Protein AF-A0A7Y1VEJ0-F1 (afdb_monomer_lite)

Radius of gyration: 26.54 Å; chains: 1; bounding box: 50×24×80 Å

Secondary structure (DSSP, 8-state):
------------------------PPPP---------HHHHHHHHHHHHHHHHHHHHHHH-TTSTT--HHHHTT--GGGGGGGGTT--HHHHHHHHHHHTT-TTS-HHHHHHHHHHHHHHHHHH-

pLDDT: mean 80.04, std 23.27, range [36.62, 98.38]

Structure (mmCIF, N/CA/C/O backbone):
data_AF-A0A7Y1VEJ0-F1
#
_entry.id   AF-A0A7Y1VEJ0-F1
#
loop_
_atom_site.group_PDB
_atom_site.id
_atom_site.type_symbol
_atom_site.label_atom_id
_atom_site.label_alt_id
_atom_site.label_comp_id
_atom_site.label_asym_id
_atom_site.label_entity_id
_atom_site.label_seq_id
_atom_site.pdbx_PDB_ins_code
_atom_site.Cartn_x
_atom_site.Cartn_y
_atom_site.Cartn_z
_atom_site.occupancy
_atom_site.B_iso_or_equiv
_atom_site.auth_seq_id
_atom_site.auth_comp_id
_atom_site.auth_asym_id
_atom_site.auth_atom_id
_atom_site.pdbx_PDB_model_num
ATOM 1 N N . MET A 1 1 ? -19.646 8.596 67.626 1.00 36.62 1 MET A N 1
ATOM 2 C CA . MET A 1 1 ? -18.898 9.776 68.111 1.00 36.62 1 MET A CA 1
ATOM 3 C C . MET A 1 1 ? -17.518 9.778 67.475 1.00 36.62 1 MET A C 1
ATOM 5 O O . MET A 1 1 ? -17.024 8.715 67.135 1.00 36.62 1 MET A O 1
ATOM 9 N N . ALA A 1 2 ? -17.028 10.995 67.258 1.00 37.72 2 ALA A N 1
ATOM 10 C CA . ALA A 1 2 ? -15.848 11.498 66.553 1.00 37.72 2 ALA A CA 1
ATOM 11 C C . ALA A 1 2 ? -14.564 10.646 66.407 1.00 37.72 2 ALA A C 1
ATOM 13 O O . ALA A 1 2 ? -14.147 9.939 67.319 1.00 37.72 2 ALA A O 1
ATOM 14 N N . LEU A 1 3 ? -13.924 10.877 65.245 1.00 42.34 3 LEU A N 1
ATOM 15 C CA . LEU A 1 3 ? -12.476 10.987 64.983 1.00 42.34 3 LEU A CA 1
ATOM 16 C C . LEU A 1 3 ? -11.636 11.385 66.209 1.00 42.34 3 LEU A C 1
ATOM 18 O O . LEU A 1 3 ? -12.103 12.214 66.978 1.00 42.34 3 LEU A O 1
ATOM 22 N N . VAL A 1 4 ? -10.355 10.987 66.228 1.00 42.69 4 VAL A N 1
ATOM 23 C CA . VAL A 1 4 ? -9.197 11.916 66.201 1.00 42.69 4 VAL A CA 1
ATOM 24 C C . VAL A 1 4 ? -7.923 11.155 65.762 1.00 42.69 4 VAL A C 1
ATOM 26 O O . VAL A 1 4 ? -7.638 10.063 66.246 1.00 42.69 4 VAL A O 1
ATOM 29 N N . LEU A 1 5 ? -7.213 11.752 64.792 1.00 45.31 5 LEU A N 1
ATOM 30 C CA . LEU A 1 5 ? -5.879 11.418 64.261 1.00 45.31 5 LEU A CA 1
ATOM 31 C C . LEU A 1 5 ? -4.771 11.559 65.316 1.00 45.31 5 LEU A C 1
ATOM 33 O O . LEU A 1 5 ? -5.017 12.224 66.300 1.00 45.31 5 LEU A O 1
ATOM 37 N N . PHE A 1 6 ? -3.556 11.059 65.045 1.00 40.66 6 PHE A N 1
ATOM 38 C CA . PHE A 1 6 ? -2.235 11.727 65.212 1.00 40.66 6 PHE A CA 1
ATOM 39 C C . PHE A 1 6 ? -1.159 10.676 64.806 1.00 40.66 6 PHE A C 1
ATOM 41 O O . PHE A 1 6 ? -1.139 9.591 65.373 1.00 40.66 6 PHE A O 1
ATOM 48 N N . LEU A 1 7 ? -0.412 10.778 63.688 1.00 46.75 7 LEU A N 1
ATOM 49 C CA . LEU A 1 7 ? 0.845 11.545 63.500 1.00 46.75 7 LEU A CA 1
ATOM 50 C C . LEU A 1 7 ? 1.698 11.537 64.789 1.00 46.75 7 LEU A C 1
ATOM 52 O O . LEU A 1 7 ? 1.227 11.978 65.823 1.00 46.75 7 LEU A O 1
ATOM 56 N N . VAL A 1 8 ? 2.933 11.027 64.825 1.00 44.03 8 VAL A N 1
ATOM 57 C CA . VAL A 1 8 ? 4.148 11.719 64.358 1.00 44.03 8 VAL A CA 1
ATOM 58 C C . VAL A 1 8 ? 5.380 10.788 64.492 1.00 44.03 8 VAL A C 1
ATOM 60 O O . VAL A 1 8 ? 5.511 10.046 65.457 1.00 44.03 8 VAL A O 1
ATOM 63 N N . HIS A 1 9 ? 6.256 10.903 63.491 1.00 39.19 9 HIS A N 1
ATOM 64 C CA . HIS A 1 9 ? 7.720 10.747 63.385 1.00 39.19 9 HIS A CA 1
ATOM 65 C C . HIS A 1 9 ? 8.612 10.030 64.439 1.00 39.19 9 HIS A C 1
ATOM 67 O O . HIS A 1 9 ? 8.604 10.353 65.620 1.00 39.19 9 HIS A O 1
ATOM 73 N N . ASN A 1 10 ? 9.618 9.339 63.873 1.00 36.72 10 ASN A N 1
ATOM 74 C CA . ASN A 1 10 ? 11.070 9.657 63.896 1.00 36.72 10 ASN A CA 1
ATOM 75 C C . ASN A 1 10 ? 12.069 8.706 64.588 1.00 36.72 10 ASN A C 1
ATOM 77 O O . ASN A 1 10 ? 11.822 8.177 65.664 1.00 36.72 10 ASN A O 1
ATOM 81 N N . CYS A 1 11 ? 13.265 8.700 63.971 1.00 41.06 11 CYS A N 1
ATOM 82 C CA . CYS A 1 11 ? 14.606 8.312 64.447 1.00 41.06 11 CYS A CA 1
ATOM 83 C C . CYS A 1 11 ? 14.986 6.817 64.356 1.00 41.06 11 CYS A C 1
ATOM 85 O O . CYS A 1 11 ? 14.438 5.985 65.063 1.00 41.06 11 CYS A O 1
ATOM 87 N N . VAL A 1 12 ? 15.806 6.397 63.376 1.00 39.75 12 VAL A N 1
ATOM 88 C CA . VAL A 1 12 ? 17.278 6.558 63.184 1.00 39.75 12 VAL A CA 1
ATOM 89 C C . VAL A 1 12 ? 18.063 5.368 63.757 1.00 39.75 12 VAL A C 1
ATOM 91 O O . VAL A 1 12 ? 17.999 5.092 64.951 1.00 39.75 12 VAL A O 1
ATOM 94 N N . HIS A 1 13 ? 18.868 4.729 62.901 1.00 37.44 13 HIS A N 1
ATOM 95 C CA . HIS A 1 13 ? 20.262 4.396 63.213 1.00 37.44 13 HIS A CA 1
ATOM 96 C C . HIS A 1 13 ? 21.119 4.444 61.938 1.00 37.44 13 HIS A C 1
ATOM 98 O O . HIS A 1 13 ? 20.820 3.786 60.944 1.00 37.44 13 HIS A O 1
ATOM 104 N N . GLU A 1 14 ? 22.162 5.271 62.002 1.00 40.41 14 GLU A N 1
ATOM 105 C CA . GLU A 1 14 ? 23.319 5.333 61.107 1.00 40.41 14 GLU A CA 1
ATOM 106 C C . GLU A 1 14 ? 24.173 4.062 61.187 1.00 40.41 14 GLU A C 1
ATOM 108 O O . GLU A 1 14 ? 24.340 3.523 62.279 1.00 40.41 14 GLU A O 1
ATOM 113 N N . THR A 1 15 ? 24.848 3.715 60.084 1.00 42.66 15 THR A N 1
ATOM 114 C CA . THR A 1 15 ? 26.308 3.483 60.082 1.00 42.66 15 THR A CA 1
ATOM 115 C C . THR A 1 15 ? 26.919 3.667 58.676 1.00 42.66 15 THR A C 1
ATOM 117 O O . THR A 1 15 ? 26.699 2.878 57.768 1.00 42.66 15 THR A O 1
ATOM 120 N N . ALA A 1 16 ? 27.706 4.743 58.550 1.00 38.81 16 ALA A N 1
ATOM 121 C CA . ALA A 1 16 ? 28.999 4.894 57.859 1.00 38.81 16 ALA A CA 1
ATOM 122 C C . ALA A 1 16 ? 29.227 4.460 56.375 1.00 38.81 16 ALA A C 1
ATOM 124 O O . ALA A 1 16 ? 29.560 3.312 56.104 1.00 38.81 16 ALA A O 1
ATOM 125 N N . THR A 1 17 ? 29.190 5.469 55.476 1.00 41.16 17 THR A N 1
ATOM 126 C CA . THR A 1 17 ? 30.229 5.942 54.498 1.00 41.16 17 THR A CA 1
ATOM 127 C C . THR A 1 17 ? 30.894 4.990 53.464 1.00 41.16 17 THR A C 1
ATOM 129 O O . THR A 1 17 ? 31.220 3.854 53.777 1.00 41.16 17 THR A O 1
ATOM 132 N N . PRO A 1 18 ? 31.409 5.514 52.324 1.00 45.47 18 PRO A N 1
ATOM 133 C CA . PRO A 1 18 ? 30.734 6.138 51.179 1.00 45.47 18 PRO A CA 1
ATOM 134 C C . PRO A 1 18 ? 31.048 5.384 49.860 1.00 45.47 18 PRO A C 1
ATOM 136 O O . PRO A 1 18 ? 32.192 5.002 49.615 1.00 45.47 18 PRO A O 1
ATOM 139 N N . GLN A 1 19 ? 30.093 5.265 48.938 1.00 39.88 19 GLN A N 1
ATOM 140 C CA . GLN A 1 19 ? 30.432 4.972 47.542 1.00 39.88 19 GLN A CA 1
ATOM 141 C C . GLN A 1 19 ? 29.887 6.081 46.657 1.00 39.88 19 GLN A C 1
ATOM 143 O O . GLN A 1 19 ? 28.684 6.295 46.545 1.00 39.88 19 GLN A O 1
ATOM 148 N N . MET A 1 20 ? 30.827 6.827 46.087 1.00 48.97 20 MET A N 1
ATOM 149 C CA . MET A 1 20 ? 30.589 7.719 44.972 1.00 48.97 20 MET A CA 1
ATOM 150 C C . MET A 1 20 ? 29.942 6.911 43.850 1.00 48.97 20 MET A C 1
ATOM 152 O O . MET A 1 20 ? 30.583 6.033 43.278 1.00 48.97 20 MET A O 1
ATOM 156 N N . VAL A 1 21 ? 28.698 7.222 43.521 1.00 41.25 21 VAL A N 1
ATOM 157 C CA . VAL A 1 21 ? 28.129 6.896 42.218 1.00 41.25 21 VAL A CA 1
ATOM 158 C C . VAL A 1 21 ? 27.278 8.078 41.810 1.00 41.25 21 VAL A C 1
ATOM 160 O O . VAL A 1 21 ? 26.456 8.581 42.575 1.00 41.25 21 VAL A O 1
ATOM 163 N N . ALA A 1 22 ? 27.641 8.596 40.647 1.00 41.75 22 ALA A N 1
ATOM 164 C CA . ALA A 1 22 ? 27.102 9.789 40.045 1.00 41.75 22 ALA A CA 1
ATOM 165 C C . ALA A 1 22 ? 25.580 9.698 39.930 1.00 41.75 22 ALA A C 1
ATOM 167 O O . ALA A 1 22 ? 25.030 8.635 39.652 1.00 41.75 22 ALA A O 1
ATOM 168 N N . SER A 1 23 ? 24.926 10.839 40.125 1.00 40.41 23 SER A N 1
ATOM 169 C CA . SER A 1 23 ? 23.540 11.059 39.744 1.00 40.41 23 SER A CA 1
ATOM 170 C C . SER A 1 23 ? 23.336 10.638 38.287 1.00 40.41 23 SER A C 1
ATOM 172 O O . SER A 1 23 ? 23.732 11.364 37.377 1.00 40.41 23 SER A O 1
ATOM 174 N N . GLU A 1 24 ? 22.728 9.476 38.059 1.00 41.34 24 GLU A N 1
ATOM 175 C CA . GLU A 1 24 ? 22.138 9.160 36.764 1.00 41.34 24 GLU A CA 1
ATOM 176 C C . GLU A 1 24 ? 20.912 10.058 36.596 1.00 41.34 24 GLU A C 1
ATOM 178 O O . GLU A 1 24 ? 19.891 9.928 37.275 1.00 41.34 24 GLU A O 1
ATOM 183 N N . SER A 1 25 ? 21.092 11.058 35.736 1.00 47.53 25 SER A N 1
ATOM 184 C CA . SER A 1 25 ? 20.025 11.878 35.183 1.00 47.53 25 SER A CA 1
ATOM 185 C C . SER A 1 25 ? 19.006 10.967 34.479 1.00 47.53 25 SER A C 1
ATOM 187 O O . SER A 1 25 ? 19.415 9.959 33.900 1.00 47.53 25 SER A O 1
ATOM 189 N N . PRO A 1 26 ? 17.698 11.288 34.492 1.00 55.88 26 PRO A N 1
ATOM 190 C CA . PRO A 1 26 ? 16.703 10.533 33.732 1.00 55.88 26 PRO A CA 1
ATOM 191 C C . PRO A 1 26 ? 17.126 10.449 32.259 1.00 55.88 26 PRO A C 1
ATOM 193 O O . PRO A 1 26 ? 17.573 11.475 31.736 1.00 55.88 26 PRO A O 1
ATOM 196 N N . PRO A 1 27 ? 16.996 9.291 31.581 1.00 51.31 27 PRO A N 1
ATOM 197 C CA . PRO A 1 27 ? 17.240 9.241 30.149 1.00 51.31 27 PRO A CA 1
ATOM 198 C C . PRO A 1 27 ? 16.243 10.181 29.471 1.00 51.31 27 PRO A C 1
ATOM 200 O O . PRO A 1 27 ? 15.024 10.033 29.608 1.00 51.31 27 PRO A O 1
ATOM 203 N N . GLU A 1 28 ? 16.782 11.200 28.804 1.00 47.44 28 GLU A N 1
ATOM 204 C CA . GLU A 1 28 ? 16.028 12.048 27.892 1.00 47.44 28 GLU A CA 1
ATOM 205 C C . GLU A 1 28 ? 15.345 11.152 26.848 1.00 47.44 28 GLU A C 1
ATOM 207 O O . GLU A 1 28 ? 15.913 10.124 26.466 1.00 47.44 28 GLU A O 1
ATOM 212 N N . PRO A 1 29 ? 14.120 11.486 26.405 1.00 47.97 29 PRO A N 1
ATOM 213 C CA . PRO A 1 29 ? 13.446 10.711 25.377 1.00 47.97 29 PRO A CA 1
ATOM 214 C C . PRO A 1 29 ? 14.338 10.694 24.140 1.00 47.97 29 PRO A C 1
ATOM 216 O O . PRO A 1 29 ? 14.610 11.747 23.558 1.00 47.97 29 PRO A O 1
ATOM 219 N N . GLU A 1 30 ? 14.815 9.501 23.779 1.00 47.88 30 GLU A N 1
ATOM 220 C CA . GLU A 1 30 ? 15.584 9.277 22.564 1.00 47.88 30 GLU A CA 1
ATOM 221 C C . GLU A 1 30 ? 14.759 9.811 21.401 1.00 47.88 30 GLU A C 1
ATOM 223 O O . GLU A 1 30 ? 13.747 9.249 20.979 1.00 47.88 30 GLU A O 1
ATOM 228 N N . THR A 1 31 ? 15.172 10.985 20.938 1.00 45.59 31 THR A N 1
ATOM 229 C CA . THR A 1 31 ? 14.716 11.539 19.682 1.00 45.59 31 THR A CA 1
ATOM 230 C C . THR A 1 31 ? 15.217 10.548 18.653 1.00 45.59 31 THR A C 1
ATOM 232 O O . THR A 1 31 ? 16.427 10.376 18.515 1.00 45.59 31 THR A O 1
ATOM 235 N N . ILE A 1 32 ? 14.291 9.829 18.026 1.00 54.66 32 ILE A N 1
ATOM 236 C CA . ILE A 1 32 ? 14.579 8.840 16.996 1.00 54.66 32 ILE A CA 1
ATOM 237 C C . ILE A 1 32 ? 15.200 9.626 15.844 1.00 54.66 32 ILE A C 1
ATOM 239 O O . ILE A 1 32 ? 14.513 10.214 15.014 1.00 54.66 32 ILE A O 1
ATOM 243 N N . VAL A 1 33 ? 16.525 9.741 15.867 1.00 48.72 33 VAL A N 1
ATOM 244 C CA . VAL A 1 33 ? 17.290 10.264 14.749 1.00 48.72 33 VAL A CA 1
ATOM 245 C C . VAL A 1 33 ? 17.046 9.271 13.628 1.00 48.72 33 VAL A C 1
ATOM 247 O O . VAL A 1 33 ? 17.357 8.088 13.783 1.00 48.72 33 VAL A O 1
ATOM 250 N N . ALA A 1 34 ? 16.456 9.753 12.535 1.00 49.00 34 ALA A N 1
ATOM 251 C CA . ALA A 1 34 ? 16.318 9.047 11.273 1.00 49.00 34 ALA A CA 1
ATOM 252 C C . ALA A 1 34 ? 17.717 8.710 10.730 1.00 49.00 34 ALA A C 1
ATOM 254 O O . ALA A 1 34 ? 18.254 9.362 9.840 1.00 49.00 34 ALA A O 1
ATOM 255 N N . ASN A 1 35 ? 18.357 7.713 11.330 1.00 49.19 35 ASN A N 1
ATOM 256 C CA . ASN A 1 35 ? 19.487 7.044 10.734 1.00 49.19 35 ASN A CA 1
ATOM 257 C C . ASN A 1 35 ? 18.917 6.226 9.581 1.00 49.19 35 ASN A C 1
ATOM 259 O O . ASN A 1 35 ? 17.974 5.456 9.769 1.00 49.19 35 ASN A O 1
ATOM 263 N N . SER A 1 36 ? 19.492 6.412 8.396 1.00 58.78 36 SER A N 1
ATOM 264 C CA . SER A 1 36 ? 19.244 5.639 7.176 1.00 58.78 36 SER A CA 1
ATOM 265 C C . SER A 1 36 ? 19.747 4.195 7.328 1.00 58.78 36 SER A C 1
ATOM 267 O O . SER A 1 36 ? 20.535 3.700 6.526 1.00 58.78 36 SER A O 1
ATOM 269 N N . ASP A 1 37 ? 19.363 3.545 8.421 1.00 74.38 37 ASP A N 1
ATOM 270 C CA . ASP A 1 37 ? 19.685 2.167 8.730 1.00 74.38 37 ASP A CA 1
ATOM 271 C C . ASP A 1 37 ? 18.784 1.259 7.874 1.00 74.38 37 ASP A C 1
ATOM 273 O O . ASP A 1 37 ? 17.554 1.388 7.939 1.00 74.38 37 ASP A O 1
ATOM 277 N N . PRO A 1 38 ? 19.350 0.353 7.055 1.00 71.44 38 PRO A N 1
ATOM 278 C CA . PRO A 1 38 ? 18.562 -0.605 6.286 1.00 71.44 38 PRO A CA 1
ATOM 279 C C . PRO A 1 38 ?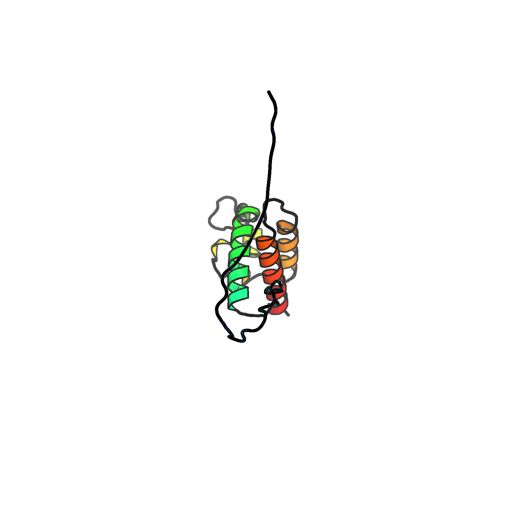 17.630 -1.466 7.156 1.00 71.44 38 PRO A C 1
ATOM 281 O O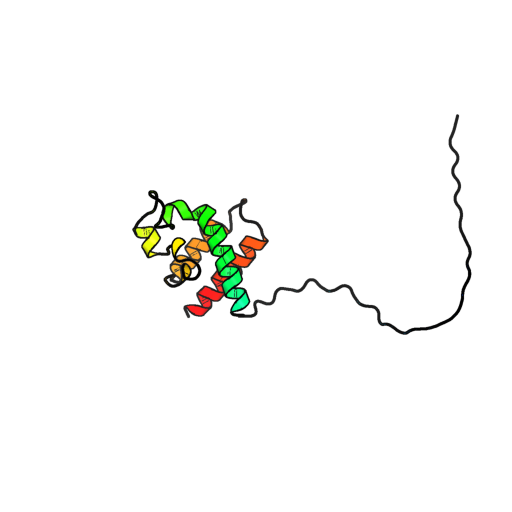 . PRO A 1 38 ? 16.567 -1.859 6.670 1.00 71.44 38 PRO A O 1
ATOM 284 N N . GLU A 1 39 ? 17.966 -1.735 8.426 1.00 75.94 39 GLU A N 1
ATOM 285 C CA . GLU A 1 39 ? 17.049 -2.435 9.342 1.00 75.94 39 GLU A CA 1
ATOM 286 C C . GLU A 1 39 ? 15.818 -1.581 9.682 1.00 75.94 39 GLU A C 1
ATOM 288 O O . GLU A 1 39 ? 14.693 -2.086 9.654 1.00 75.94 39 GLU A O 1
ATOM 293 N N . SER A 1 40 ? 16.008 -0.275 9.896 1.00 85.69 40 SER A N 1
ATOM 294 C CA . SER A 1 40 ? 14.920 0.678 10.154 1.00 85.69 40 SER A CA 1
ATOM 295 C C . SER A 1 40 ? 13.987 0.821 8.945 1.00 85.69 40 SER A C 1
ATOM 297 O O . SER A 1 40 ? 12.761 0.835 9.096 1.00 85.69 40 SER A O 1
ATOM 299 N N . PHE A 1 41 ? 14.541 0.844 7.726 1.00 93.19 41 PHE A N 1
ATOM 300 C CA . PHE A 1 41 ? 13.742 0.912 6.498 1.00 93.19 41 PHE A CA 1
ATOM 301 C C . PHE A 1 41 ? 12.843 -0.317 6.319 1.00 93.19 41 PHE A C 1
ATOM 303 O O . PHE A 1 41 ? 11.643 -0.180 6.072 1.00 93.19 41 PHE A O 1
ATOM 310 N N . GLU A 1 42 ? 13.399 -1.521 6.461 1.00 95.19 42 GLU A N 1
ATOM 311 C CA . GLU A 1 42 ? 12.646 -2.767 6.294 1.00 95.19 42 GLU A CA 1
ATOM 312 C C . GLU A 1 42 ? 11.549 -2.908 7.362 1.00 95.19 42 GLU A C 1
ATOM 314 O O . GLU A 1 42 ? 10.433 -3.351 7.069 1.00 95.19 42 GLU A O 1
ATOM 319 N N . GLU A 1 43 ? 11.824 -2.505 8.604 1.00 96.44 43 GLU A N 1
ATOM 320 C CA . GLU A 1 43 ? 10.820 -2.496 9.668 1.00 96.44 43 GLU A CA 1
ATOM 321 C C . GLU A 1 43 ? 9.687 -1.499 9.376 1.00 96.44 43 GLU A C 1
ATOM 323 O O . GLU A 1 43 ? 8.505 -1.867 9.414 1.00 96.44 43 GLU A O 1
ATOM 328 N N . CYS A 1 44 ? 10.025 -0.269 8.983 1.00 97.62 44 CYS A N 1
ATOM 329 C CA . CYS A 1 44 ? 9.042 0.742 8.597 1.00 97.62 44 CYS A CA 1
ATOM 330 C C . CYS A 1 44 ? 8.230 0.316 7.358 1.00 97.62 44 CYS A C 1
ATOM 332 O O . CYS A 1 44 ? 7.012 0.526 7.312 1.00 97.62 44 CYS A O 1
ATOM 334 N N . SER A 1 45 ? 8.855 -0.359 6.387 1.00 98.00 45 SER A N 1
ATOM 335 C CA . SER A 1 45 ? 8.195 -0.948 5.213 1.00 98.00 45 SER A CA 1
ATOM 336 C C . SER A 1 45 ? 7.178 -2.021 5.613 1.00 98.00 45 SER A C 1
ATOM 338 O O . SER A 1 45 ? 6.032 -1.998 5.152 1.00 98.00 45 SER A O 1
ATOM 340 N N . LYS A 1 46 ? 7.536 -2.925 6.536 1.00 98.25 46 LYS A N 1
ATOM 341 C CA . LYS A 1 46 ? 6.621 -3.953 7.066 1.00 98.25 46 LYS A CA 1
ATOM 342 C C . LYS A 1 46 ? 5.413 -3.342 7.771 1.00 98.25 46 LYS A C 1
ATOM 344 O O . LYS A 1 46 ? 4.280 -3.768 7.519 1.00 98.25 46 LYS A O 1
ATOM 349 N N . ILE A 1 47 ? 5.634 -2.347 8.632 1.00 97.75 47 ILE A N 1
ATOM 350 C CA . ILE A 1 47 ? 4.554 -1.649 9.343 1.00 97.75 47 ILE A CA 1
ATOM 351 C C . ILE A 1 47 ? 3.644 -0.937 8.340 1.00 97.75 47 ILE A C 1
ATOM 353 O O . ILE A 1 47 ? 2.423 -1.115 8.380 1.00 97.75 47 ILE A O 1
ATOM 357 N N . THR A 1 48 ? 4.230 -0.208 7.390 1.00 98.06 48 THR A N 1
ATOM 358 C CA . THR A 1 48 ? 3.497 0.489 6.327 1.00 98.06 48 THR A CA 1
ATOM 359 C C . THR A 1 48 ? 2.642 -0.482 5.521 1.00 98.06 48 THR A C 1
ATOM 361 O O . THR A 1 48 ? 1.436 -0.268 5.379 1.00 98.06 48 THR A O 1
ATOM 364 N N . ARG A 1 49 ? 3.213 -1.604 5.069 1.00 98.38 49 ARG A N 1
ATOM 365 C CA . ARG A 1 49 ? 2.482 -2.652 4.346 1.00 98.38 49 ARG A CA 1
ATOM 366 C C . ARG A 1 49 ? 1.296 -3.180 5.150 1.00 98.38 49 ARG A C 1
ATOM 368 O O . ARG A 1 49 ? 0.206 -3.323 4.603 1.00 98.38 49 ARG A O 1
ATOM 375 N N . SER A 1 50 ? 1.489 -3.454 6.439 1.00 97.69 50 SER A N 1
ATOM 376 C CA . SER A 1 50 ? 0.429 -3.949 7.328 1.00 97.69 50 SER A CA 1
ATOM 377 C C . SER A 1 50 ? -0.749 -2.968 7.428 1.00 97.69 50 SER A C 1
ATOM 379 O O . SER A 1 50 ? -1.914 -3.352 7.286 1.00 97.69 50 SER A O 1
ATOM 381 N N . VAL A 1 51 ? -0.459 -1.670 7.570 1.00 97.50 51 VAL A N 1
ATOM 382 C CA . VAL A 1 51 ? -1.489 -0.619 7.567 1.00 97.50 51 VAL A CA 1
ATOM 383 C C . VAL A 1 51 ? -2.187 -0.533 6.205 1.00 97.50 51 VAL A C 1
ATOM 385 O O . VAL A 1 51 ? -3.417 -0.437 6.133 1.00 97.50 51 VAL A O 1
ATOM 388 N N . LEU A 1 52 ? -1.427 -0.611 5.110 1.00 97.69 52 LEU A N 1
ATOM 389 C CA . LEU A 1 52 ? -1.973 -0.558 3.756 1.00 97.69 52 LEU A CA 1
ATOM 390 C C . LEU A 1 52 ? -2.858 -1.757 3.418 1.00 97.69 52 LEU A C 1
ATOM 392 O O . LEU A 1 52 ? -3.858 -1.566 2.733 1.00 97.69 52 LEU A O 1
ATOM 396 N N . ILE A 1 53 ? -2.585 -2.953 3.937 1.00 97.50 53 ILE A N 1
ATOM 397 C CA . ILE A 1 53 ? -3.490 -4.106 3.788 1.00 97.50 53 ILE A CA 1
ATOM 398 C C . ILE A 1 53 ? -4.886 -3.766 4.325 1.00 97.50 53 ILE A C 1
ATOM 400 O O . ILE A 1 53 ? -5.887 -4.000 3.651 1.00 97.50 53 ILE A O 1
ATOM 404 N N . THR A 1 54 ? -4.968 -3.107 5.481 1.00 94.69 54 THR A N 1
ATOM 405 C CA . THR A 1 54 ? -6.254 -2.756 6.105 1.00 94.69 54 THR A CA 1
ATOM 406 C C . THR A 1 54 ? -7.044 -1.717 5.299 1.00 94.69 54 THR A C 1
ATOM 408 O O . THR A 1 54 ? -8.273 -1.766 5.244 1.00 94.69 54 THR A O 1
ATOM 411 N N . HIS A 1 55 ? -6.365 -0.752 4.674 1.00 92.81 55 HIS A N 1
ATOM 412 C CA . HIS A 1 55 ? -7.023 0.418 4.070 1.00 92.81 55 HIS A CA 1
ATOM 413 C C . HIS A 1 55 ? -7.039 0.437 2.540 1.00 92.81 55 HIS A C 1
ATOM 415 O O . HIS A 1 55 ? -7.896 1.086 1.940 1.00 92.81 55 HIS A O 1
ATOM 421 N N . CYS A 1 56 ? -6.096 -0.257 1.917 1.00 95.81 56 CYS A N 1
ATOM 422 C CA . CYS A 1 56 ? -5.875 -0.300 0.475 1.00 95.81 56 CYS A CA 1
ATOM 423 C C . CYS A 1 56 ? -5.946 -1.733 -0.079 1.00 95.81 56 CYS A C 1
ATOM 425 O O . CYS A 1 56 ? -6.035 -1.894 -1.298 1.00 95.81 56 CYS A O 1
ATOM 427 N N . GLY A 1 57 ? -5.958 -2.757 0.787 1.00 96.88 57 GLY A N 1
ATOM 428 C CA . GLY A 1 57 ? -5.871 -4.167 0.403 1.00 96.88 57 GLY A CA 1
ATOM 429 C C . GLY A 1 57 ? -6.942 -4.611 -0.584 1.00 96.88 57 GLY A C 1
ATOM 430 O O . GLY A 1 57 ? -6.620 -5.252 -1.575 1.00 96.88 57 GLY A O 1
ATOM 431 N N . SER A 1 58 ? -8.185 -4.149 -0.418 1.00 97.50 58 SER A N 1
ATOM 432 C CA . SER A 1 58 ? -9.284 -4.488 -1.337 1.00 97.50 58 SER A CA 1
ATOM 433 C C . SER A 1 58 ? -9.016 -4.132 -2.802 1.00 97.50 58 SER A C 1
ATOM 435 O O . SER A 1 58 ? -9.622 -4.725 -3.678 1.00 97.50 58 SER A O 1
ATOM 437 N N . CYS A 1 59 ? -8.139 -3.165 -3.090 1.00 97.81 59 CYS A N 1
ATOM 438 C CA . CYS A 1 59 ? -7.737 -2.833 -4.459 1.00 97.81 59 CYS A CA 1
ATOM 439 C C . CYS A 1 59 ? -6.324 -3.329 -4.799 1.00 97.81 59 CYS A C 1
ATOM 441 O O . CYS A 1 59 ? -6.076 -3.640 -5.962 1.00 97.81 59 CYS A O 1
ATOM 443 N N . HIS A 1 60 ? -5.424 -3.364 -3.810 1.00 97.94 60 HIS A N 1
ATOM 444 C CA . HIS A 1 60 ? -3.980 -3.558 -3.984 1.00 97.94 60 HIS A CA 1
ATOM 445 C C . HIS A 1 60 ? -3.460 -4.942 -3.561 1.00 97.94 60 HIS A C 1
ATOM 447 O O . HIS A 1 60 ? -2.252 -5.117 -3.475 1.00 97.94 60 HIS A O 1
ATOM 453 N N . GLN A 1 61 ? -4.324 -5.916 -3.278 1.00 98.12 61 GLN A N 1
ATOM 454 C CA . GLN A 1 61 ? -3.928 -7.317 -3.089 1.00 98.12 61 GLN A CA 1
ATOM 455 C C . GLN A 1 61 ? -4.431 -8.151 -4.258 1.00 98.12 61 GLN A C 1
ATOM 457 O O . GLN A 1 61 ? -5.640 -8.342 -4.393 1.00 98.12 61 GLN A O 1
ATOM 462 N N . SER A 1 62 ? -3.522 -8.632 -5.107 1.00 97.81 62 SER A N 1
ATOM 463 C CA . SER A 1 62 ? -3.873 -9.400 -6.311 1.00 97.81 62 SER A CA 1
ATOM 464 C C . SER A 1 62 ? -4.583 -10.725 -6.010 1.00 97.81 62 SER A C 1
ATOM 466 O O . SER A 1 62 ? -5.312 -11.234 -6.860 1.00 97.81 62 SER A O 1
ATOM 468 N N . SER A 1 63 ? -4.433 -11.256 -4.796 1.00 98.00 63 SER A N 1
ATOM 469 C CA . SER A 1 63 ? -5.146 -12.443 -4.313 1.00 98.00 63 SER A CA 1
ATOM 470 C C . SER A 1 63 ? -6.636 -12.226 -4.027 1.00 98.00 63 SER A C 1
ATOM 472 O O . SER A 1 63 ? -7.363 -13.207 -3.872 1.00 98.00 63 SER A O 1
ATOM 474 N N . LEU A 1 64 ? -7.115 -10.978 -3.943 1.00 98.25 64 LEU A N 1
ATOM 475 C CA . LEU A 1 64 ? -8.525 -10.677 -3.687 1.00 98.25 64 LEU A CA 1
ATOM 476 C C . LEU A 1 64 ? -9.307 -10.503 -4.994 1.00 98.25 64 LEU A C 1
ATOM 478 O O . LEU A 1 64 ? -8.879 -9.792 -5.902 1.00 98.25 64 LEU A O 1
ATOM 482 N N . ASP A 1 65 ? -10.528 -11.039 -5.053 1.00 98.00 65 ASP A N 1
ATOM 483 C CA . ASP A 1 65 ? -11.439 -10.854 -6.200 1.00 98.00 65 ASP A CA 1
ATOM 484 C C . ASP A 1 65 ? -11.816 -9.381 -6.443 1.00 98.00 65 ASP A C 1
ATOM 486 O O . ASP A 1 65 ? -12.253 -8.999 -7.527 1.00 98.00 65 ASP A O 1
ATOM 490 N N . THR A 1 66 ? -11.665 -8.537 -5.420 1.00 98.19 66 THR A N 1
ATOM 491 C CA . THR A 1 66 ? -11.968 -7.103 -5.462 1.00 98.19 66 THR A CA 1
ATOM 492 C C . THR A 1 66 ? -10.831 -6.250 -6.023 1.00 98.19 66 THR A C 1
ATOM 494 O O . THR A 1 66 ? -11.032 -5.043 -6.216 1.00 98.19 66 THR A O 1
ATOM 497 N N . HIS A 1 67 ? -9.666 -6.850 -6.303 1.00 98.38 67 HIS A N 1
ATOM 498 C CA . HIS A 1 67 ? -8.501 -6.117 -6.777 1.00 98.38 67 HIS A CA 1
ATOM 499 C C . HIS A 1 67 ? -8.800 -5.346 -8.066 1.00 98.38 67 HIS A C 1
ATOM 501 O O . HIS A 1 67 ? -9.653 -5.703 -8.881 1.00 98.38 67 HIS A O 1
ATOM 507 N N . LYS A 1 68 ? -8.054 -4.262 -8.273 1.00 98.06 68 LYS A N 1
ATOM 508 C CA . LYS A 1 68 ? -8.152 -3.463 -9.496 1.00 98.06 68 LYS A CA 1
ATOM 509 C C . LYS A 1 68 ? -6.846 -3.572 -10.254 1.00 98.06 68 LYS A C 1
ATOM 511 O O . LYS A 1 68 ? -5.813 -3.193 -9.718 1.00 98.06 68 LYS A O 1
ATOM 516 N N . ALA A 1 69 ? -6.894 -3.990 -11.519 1.00 96.88 69 ALA A N 1
ATOM 517 C CA . ALA A 1 69 ? -5.694 -4.121 -12.353 1.00 96.88 69 ALA A CA 1
ATOM 518 C C . ALA A 1 69 ? -4.832 -2.842 -12.346 1.00 96.88 69 ALA A C 1
ATOM 520 O O . ALA A 1 69 ? -3.628 -2.908 -12.129 1.00 96.88 69 ALA A O 1
ATOM 521 N N . GLY A 1 70 ? -5.458 -1.666 -12.471 1.00 95.94 70 GLY A N 1
ATOM 522 C CA . GLY A 1 70 ? -4.743 -0.386 -12.404 1.00 95.94 70 GLY A CA 1
ATOM 523 C C . GLY A 1 70 ? -4.126 -0.066 -11.036 1.00 95.94 70 GLY A C 1
ATOM 524 O O . GLY A 1 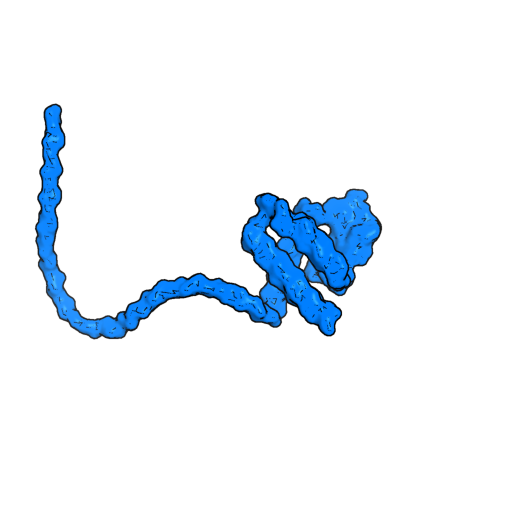70 ? -3.156 0.672 -10.981 1.00 95.94 70 GLY A O 1
ATOM 525 N N . ALA A 1 71 ? -4.653 -0.619 -9.940 1.00 96.12 71 ALA A N 1
ATOM 526 C CA . ALA A 1 71 ? -4.069 -0.464 -8.607 1.00 96.12 71 ALA A CA 1
ATOM 527 C C . ALA A 1 71 ? -2.851 -1.384 -8.417 1.00 96.12 71 ALA A C 1
ATOM 529 O O . ALA A 1 71 ? -1.827 -0.936 -7.911 1.00 96.12 71 ALA A O 1
ATOM 530 N N . ILE A 1 72 ? -2.937 -2.629 -8.896 1.00 97.50 72 ILE A N 1
ATOM 531 C CA . ILE A 1 72 ? -1.842 -3.614 -8.854 1.00 97.50 72 ILE A CA 1
ATOM 532 C C . ILE A 1 72 ? -0.608 -3.137 -9.629 1.00 97.50 72 ILE A C 1
ATOM 534 O O . ILE A 1 72 ? 0.516 -3.395 -9.207 1.00 97.50 72 ILE A O 1
ATOM 538 N N . VAL A 1 73 ? -0.806 -2.396 -10.724 1.00 95.00 73 VAL A N 1
ATOM 539 C CA . VAL A 1 73 ? 0.294 -1.776 -11.488 1.00 95.00 73 VAL A CA 1
ATOM 540 C C . VAL A 1 73 ? 1.077 -0.750 -10.658 1.00 95.00 73 VAL A C 1
ATOM 542 O O . VAL A 1 73 ? 2.272 -0.600 -10.875 1.00 95.00 73 VAL A O 1
ATOM 545 N N . ILE A 1 74 ? 0.431 -0.060 -9.712 1.00 95.31 74 ILE A N 1
ATOM 546 C CA . ILE A 1 74 ? 1.085 0.932 -8.841 1.00 95.31 74 ILE A CA 1
ATOM 547 C C . ILE A 1 74 ? 1.890 0.219 -7.753 1.00 95.31 74 ILE A C 1
ATOM 549 O O . ILE A 1 74 ? 3.060 0.515 -7.542 1.00 95.31 74 ILE A O 1
ATOM 553 N N . PHE A 1 75 ? 1.240 -0.698 -7.038 1.00 96.94 75 PHE A N 1
ATOM 554 C CA . PHE A 1 75 ? 1.883 -1.606 -6.097 1.00 96.94 75 PHE A CA 1
ATOM 555 C C . PHE A 1 75 ? 0.954 -2.779 -5.789 1.00 96.94 75 PHE A C 1
ATOM 557 O O . PHE A 1 75 ? -0.274 -2.631 -5.776 1.00 96.94 75 PHE A O 1
ATOM 564 N N . ASP A 1 76 ? 1.557 -3.921 -5.470 1.00 97.94 76 ASP A N 1
ATOM 565 C CA . ASP A 1 76 ? 0.858 -5.125 -5.034 1.00 97.94 76 ASP A CA 1
ATOM 566 C C . ASP A 1 76 ? 1.339 -5.519 -3.639 1.00 97.94 76 ASP A C 1
ATOM 568 O O . ASP A 1 76 ? 2.503 -5.869 -3.428 1.00 97.94 76 ASP A O 1
ATOM 572 N N . LEU A 1 77 ? 0.424 -5.459 -2.677 1.00 98.38 77 LEU A N 1
ATOM 573 C CA . LEU A 1 77 ? 0.689 -5.793 -1.289 1.00 98.38 77 LEU A CA 1
ATOM 574 C C . LEU A 1 77 ? 0.978 -7.286 -1.117 1.00 98.38 77 LEU A C 1
ATOM 576 O O . LEU A 1 77 ? 1.623 -7.644 -0.137 1.00 98.38 77 LEU A O 1
ATOM 580 N N . ASP A 1 78 ? 0.609 -8.166 -2.047 1.00 98.19 78 ASP A N 1
ATOM 581 C CA . ASP A 1 78 ? 0.922 -9.597 -1.944 1.00 98.19 78 ASP A CA 1
ATOM 582 C C . ASP A 1 78 ? 2.384 -9.930 -2.297 1.00 98.19 78 ASP A C 1
ATOM 584 O O . ASP A 1 78 ? 2.865 -11.009 -1.952 1.00 98.19 78 ASP A O 1
ATOM 588 N N . LYS A 1 79 ? 3.157 -8.977 -2.844 1.00 98.06 79 LYS A N 1
ATOM 589 C CA . LYS A 1 79 ? 4.605 -9.131 -3.113 1.00 98.06 79 LYS A CA 1
ATOM 590 C C . LYS A 1 79 ? 5.489 -9.192 -1.851 1.00 98.06 79 LYS A C 1
ATOM 592 O O . LYS A 1 79 ? 6.716 -9.240 -1.953 1.00 98.06 79 LYS A O 1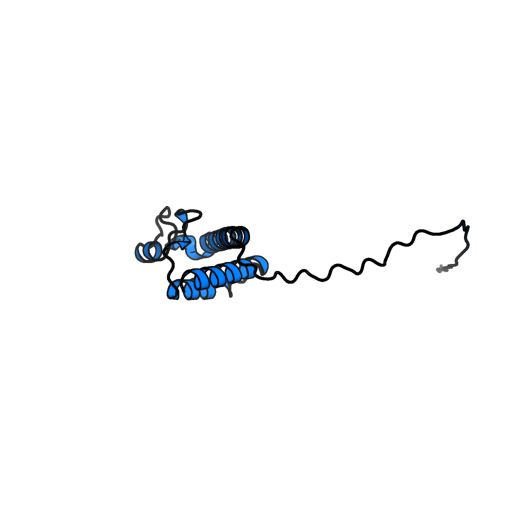
ATOM 597 N N . GLY A 1 80 ? 4.900 -9.204 -0.653 1.00 96.81 80 GLY A N 1
ATOM 598 C CA . GLY A 1 80 ? 5.640 -9.318 0.607 1.00 96.81 80 GLY A CA 1
ATOM 599 C C . GLY A 1 80 ? 6.568 -8.123 0.826 1.00 96.81 80 GLY A C 1
ATOM 600 O O . GLY A 1 80 ? 6.118 -6.988 0.717 1.00 96.81 80 GLY A O 1
ATOM 601 N N . ALA A 1 81 ? 7.847 -8.373 1.121 1.00 95.88 81 ALA A N 1
ATOM 602 C CA . ALA A 1 81 ? 8.851 -7.317 1.304 1.00 95.88 81 ALA A CA 1
ATOM 603 C C . ALA A 1 81 ? 9.005 -6.426 0.055 1.00 95.88 81 ALA A C 1
ATOM 605 O O . ALA A 1 81 ? 9.204 -5.228 0.172 1.00 95.88 81 ALA A O 1
ATOM 606 N N . ASN A 1 82 ? 8.779 -6.972 -1.143 1.00 96.75 82 ASN A N 1
ATOM 607 C CA . ASN A 1 82 ? 8.968 -6.263 -2.414 1.00 96.75 82 ASN A CA 1
ATOM 608 C C . ASN A 1 82 ? 7.723 -5.487 -2.885 1.00 96.75 82 ASN A C 1
ATOM 610 O O . ASN A 1 82 ? 7.597 -5.154 -4.062 1.00 96.75 82 ASN A O 1
ATOM 614 N N . TRP A 1 83 ? 6.753 -5.224 -2.004 1.00 98.06 83 TRP A N 1
ATOM 615 C CA . TRP A 1 83 ? 5.525 -4.507 -2.372 1.00 98.06 83 TRP A CA 1
ATOM 616 C C . TRP A 1 83 ? 5.792 -3.090 -2.902 1.00 98.06 83 TRP A C 1
ATOM 618 O O . TRP A 1 83 ? 5.024 -2.589 -3.719 1.00 98.06 83 TRP A O 1
ATOM 628 N N . HIS A 1 84 ? 6.884 -2.465 -2.455 1.00 96.94 84 HIS A N 1
ATOM 629 C CA . HIS A 1 84 ? 7.232 -1.075 -2.742 1.00 96.94 84 HIS A CA 1
ATOM 630 C C . HIS A 1 84 ? 8.269 -0.893 -3.862 1.00 96.94 84 HIS A C 1
ATOM 632 O O . HIS A 1 84 ? 8.685 0.237 -4.119 1.00 96.94 84 HIS A O 1
ATOM 638 N N . THR A 1 85 ? 8.727 -1.972 -4.507 1.00 94.88 85 THR A N 1
ATOM 639 C CA . THR A 1 85 ? 9.821 -1.920 -5.496 1.00 94.88 85 THR A CA 1
ATOM 640 C C . THR A 1 85 ? 9.500 -1.013 -6.685 1.00 94.88 85 THR A C 1
ATOM 642 O O . THR A 1 85 ? 10.385 -0.314 -7.163 1.00 94.88 85 THR A O 1
ATOM 645 N N . ASP A 1 86 ? 8.235 -0.978 -7.106 1.00 93.69 86 ASP A N 1
ATOM 646 C CA . ASP A 1 86 ? 7.778 -0.245 -8.295 1.00 93.69 86 ASP A CA 1
ATOM 647 C C . ASP A 1 86 ? 7.158 1.132 -7.956 1.00 93.69 86 ASP A C 1
ATOM 649 O O . ASP A 1 86 ? 6.540 1.772 -8.810 1.00 93.69 86 ASP A O 1
ATOM 653 N N . LEU A 1 87 ? 7.267 1.595 -6.702 1.00 96.31 87 LEU A N 1
ATOM 654 C CA . LEU A 1 87 ? 6.739 2.906 -6.315 1.00 96.31 87 LEU A CA 1
ATOM 655 C C . LEU A 1 87 ? 7.543 4.032 -6.971 1.00 96.31 87 LEU A C 1
ATOM 657 O O . LEU A 1 87 ? 8.762 4.082 -6.846 1.00 96.31 87 LEU A O 1
ATOM 661 N N . ALA A 1 88 ? 6.826 4.966 -7.592 1.00 94.19 88 ALA A N 1
ATOM 662 C CA . ALA A 1 88 ? 7.336 6.249 -8.049 1.00 94.19 88 ALA A CA 1
ATOM 663 C C . ALA A 1 88 ? 6.964 7.352 -7.043 1.00 94.19 88 ALA A C 1
ATOM 665 O O . ALA A 1 88 ? 6.086 7.156 -6.193 1.00 94.19 88 ALA A O 1
ATOM 666 N N . GLU A 1 89 ? 7.605 8.513 -7.152 1.00 93.50 89 GLU A N 1
ATOM 667 C CA . GLU A 1 89 ? 7.424 9.651 -6.240 1.00 93.50 89 GLU A CA 1
ATOM 668 C C . GLU A 1 89 ? 5.944 10.061 -6.125 1.00 93.50 89 GLU A C 1
ATOM 670 O O . GLU A 1 89 ? 5.410 10.226 -5.023 1.00 93.50 89 GLU A O 1
ATOM 675 N N . GLU A 1 90 ? 5.212 10.103 -7.245 1.00 91.38 90 GLU A N 1
ATOM 676 C CA . GLU A 1 90 ? 3.791 10.454 -7.251 1.00 91.38 90 GLU A CA 1
ATOM 677 C C . GLU A 1 90 ? 2.914 9.471 -6.452 1.00 91.38 90 GLU A C 1
ATOM 679 O O . GLU A 1 90 ? 1.847 9.839 -5.942 1.00 91.38 90 GLU A O 1
ATOM 684 N N . HIS A 1 91 ? 3.355 8.217 -6.302 1.00 95.06 91 HIS A N 1
ATOM 685 C CA . HIS A 1 91 ? 2.645 7.197 -5.535 1.00 95.06 91 HIS A CA 1
ATOM 686 C C . HIS A 1 91 ? 2.832 7.390 -4.024 1.00 95.06 91 HIS A C 1
ATOM 688 O O . HIS A 1 91 ? 1.893 7.134 -3.260 1.00 95.06 91 HIS A O 1
ATOM 694 N N . LEU A 1 92 ? 3.994 7.896 -3.592 1.00 96.25 92 LEU A N 1
ATOM 695 C CA . LEU A 1 92 ? 4.319 8.138 -2.181 1.00 96.25 92 LEU A CA 1
ATOM 696 C C . LEU A 1 92 ? 3.364 9.162 -1.559 1.00 96.25 92 LEU A C 1
ATOM 698 O O . LEU A 1 92 ? 2.763 8.909 -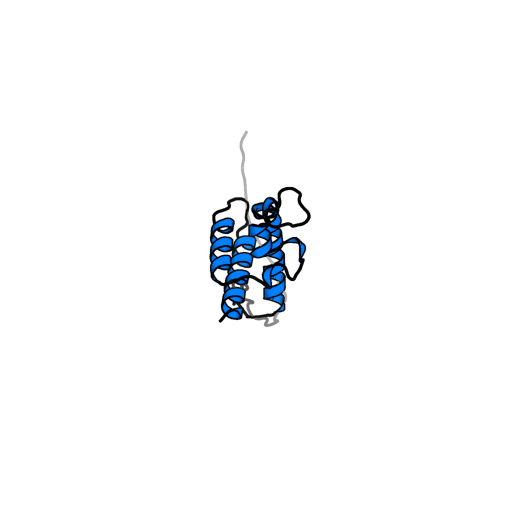0.510 1.00 96.25 92 LEU A O 1
ATOM 702 N N . HIS A 1 93 ? 3.100 10.261 -2.271 1.00 93.12 93 HIS A N 1
ATOM 703 C CA . HIS A 1 93 ? 2.114 11.261 -1.851 1.00 93.12 93 HIS A CA 1
ATOM 704 C C . HIS A 1 93 ? 0.715 10.639 -1.685 1.00 93.12 93 HIS A C 1
ATOM 706 O O . HIS A 1 93 ? -0.026 10.929 -0.737 1.00 93.12 93 HIS A O 1
ATOM 712 N N . GLY A 1 94 ? 0.338 9.747 -2.607 1.00 92.69 94 GLY A N 1
ATOM 713 C CA . GLY A 1 94 ? -0.932 9.030 -2.560 1.00 92.69 94 GLY A CA 1
ATOM 714 C C . GLY A 1 94 ? -1.078 8.142 -1.323 1.00 92.69 94 GLY A C 1
ATOM 715 O O . GLY A 1 94 ? -2.178 8.056 -0.768 1.00 92.69 94 GLY A O 1
ATOM 716 N N . ILE A 1 95 ? 0.010 7.510 -0.878 1.00 95.25 95 ILE A N 1
ATOM 717 C CA . ILE A 1 95 ? 0.053 6.718 0.356 1.00 95.25 95 ILE A CA 1
ATOM 718 C C . ILE A 1 95 ? -0.109 7.635 1.573 1.00 95.25 95 ILE A C 1
ATOM 720 O O . ILE A 1 95 ? -1.046 7.424 2.346 1.00 95.25 95 ILE A O 1
ATOM 724 N N . ALA A 1 96 ? 0.705 8.693 1.688 1.00 93.81 96 ALA A N 1
ATOM 725 C CA . ALA A 1 96 ? 0.655 9.651 2.800 1.00 93.81 96 ALA A CA 1
ATOM 726 C C . ALA A 1 96 ? -0.766 10.182 3.042 1.00 93.81 96 ALA A C 1
ATOM 728 O O . ALA A 1 96 ? -1.312 10.107 4.145 1.00 93.81 96 ALA A O 1
ATOM 729 N N . LYS A 1 97 ? -1.425 10.644 1.972 1.00 90.69 97 LYS A N 1
ATOM 730 C CA . LYS A 1 97 ? -2.775 11.216 2.045 1.00 90.69 97 LYS A CA 1
ATOM 731 C C . LYS A 1 97 ? -3.824 10.216 2.541 1.00 90.69 97 LYS A C 1
ATOM 733 O O . LYS A 1 97 ? -4.794 10.612 3.193 1.00 90.69 97 LYS A O 1
ATOM 738 N N . ARG A 1 98 ? -3.677 8.929 2.207 1.00 89.44 98 ARG A N 1
ATOM 739 C CA . ARG A 1 98 ? -4.643 7.886 2.588 1.00 89.44 98 ARG A CA 1
ATOM 740 C C . ARG A 1 98 ? -4.471 7.410 4.025 1.00 89.44 98 ARG A C 1
ATOM 742 O O . ARG A 1 98 ? -5.445 6.887 4.567 1.00 89.44 98 ARG A O 1
ATOM 749 N N . THR A 1 99 ? -3.296 7.593 4.624 1.00 91.69 99 THR A N 1
ATOM 750 C CA . THR A 1 99 ? -2.959 7.068 5.954 1.00 91.69 99 THR A CA 1
ATOM 751 C C . THR A 1 99 ? -2.908 8.148 7.039 1.00 91.69 99 THR A C 1
ATOM 753 O O . THR A 1 99 ? -3.445 7.915 8.119 1.00 91.69 99 THR A O 1
ATOM 756 N N . GLN A 1 100 ? -2.379 9.348 6.764 1.00 86.12 100 GLN A N 1
ATOM 757 C CA . GLN A 1 100 ? -2.150 10.391 7.784 1.00 86.12 100 GLN A CA 1
ATOM 758 C C . GLN A 1 100 ? -3.414 10.803 8.557 1.00 86.12 100 GLN A C 1
ATOM 760 O O . GLN A 1 100 ? -3.380 10.976 9.773 1.00 86.12 100 GLN A O 1
ATOM 765 N N . ASN A 1 101 ? -4.554 10.915 7.871 1.00 84.88 101 ASN A N 1
ATOM 766 C CA . ASN A 1 101 ? -5.804 11.404 8.469 1.00 84.88 101 ASN A CA 1
ATOM 767 C C . ASN A 1 101 ? -6.728 10.286 8.978 1.00 84.88 101 ASN A C 1
ATOM 769 O O . ASN A 1 101 ? -7.901 10.525 9.270 1.00 84.88 101 ASN A O 1
ATOM 773 N N . LYS A 1 102 ? -6.246 9.041 9.044 1.00 88.94 102 LYS A N 1
ATOM 774 C CA . LYS A 1 102 ? -7.050 7.908 9.510 1.00 88.94 102 LYS A CA 1
ATOM 775 C C . LYS A 1 102 ? -6.946 7.786 11.023 1.00 88.94 102 LYS A C 1
ATOM 777 O O . LYS A 1 102 ? -5.889 7.468 11.552 1.00 88.94 102 LYS A O 1
ATOM 782 N N . SER A 1 103 ? -8.073 7.963 11.713 1.00 88.06 103 SER A N 1
ATOM 783 C CA . SER A 1 103 ? -8.165 7.768 13.168 1.00 88.06 103 SER A CA 1
ATOM 784 C C . SER A 1 103 ? -7.906 6.324 13.611 1.00 88.06 103 SER A C 1
ATOM 786 O O . SER A 1 103 ? -7.621 6.087 14.777 1.00 88.06 103 SER A O 1
ATOM 788 N N . THR A 1 104 ? -8.006 5.359 12.694 1.00 93.56 104 THR A N 1
ATOM 789 C CA . THR A 1 104 ? -7.718 3.940 12.942 1.00 93.56 104 THR A CA 1
ATOM 790 C C . THR A 1 104 ? -6.231 3.598 12.884 1.00 93.56 104 THR A C 1
ATOM 792 O O . THR A 1 104 ? -5.871 2.478 13.228 1.00 93.56 104 THR A O 1
ATOM 795 N N . VAL A 1 105 ? -5.383 4.523 12.425 1.00 94.75 105 VAL A N 1
ATOM 796 C CA . VAL A 1 105 ? -3.927 4.352 12.358 1.00 94.75 105 VAL A CA 1
ATOM 797 C C . VAL A 1 105 ? -3.323 5.025 13.588 1.00 94.75 105 VAL A C 1
ATOM 799 O O . VAL A 1 105 ? -3.592 6.202 13.836 1.00 94.75 105 VAL A O 1
ATOM 802 N N . SER A 1 106 ? -2.543 4.284 14.376 1.00 95.38 106 SER A N 1
ATOM 803 C CA . SER A 1 106 ? -1.910 4.808 15.591 1.00 95.38 106 SER A CA 1
ATOM 804 C C . SER A 1 106 ? -0.803 5.815 15.266 1.00 95.38 106 SER A C 1
ATOM 806 O O . SER A 1 106 ? -0.252 5.806 14.168 1.00 95.38 106 SER A O 1
ATOM 808 N N . GLU A 1 107 ? -0.428 6.661 16.228 1.00 94.31 107 GLU A N 1
ATOM 809 C CA . GLU A 1 107 ? 0.669 7.623 16.027 1.00 94.31 107 GLU A CA 1
ATOM 810 C C . GLU A 1 107 ? 1.997 6.924 15.703 1.00 94.31 107 GLU A C 1
ATOM 812 O O . GLU A 1 107 ? 2.689 7.332 14.780 1.00 94.31 107 GLU A O 1
ATOM 817 N N . GLN A 1 108 ? 2.299 5.795 16.355 1.00 94.00 108 GLN A N 1
ATOM 818 C CA . GLN A 1 108 ? 3.481 4.986 16.028 1.00 94.00 108 GLN A CA 1
ATOM 819 C C . GLN A 1 108 ? 3.443 4.453 14.585 1.00 94.00 108 GLN A C 1
ATOM 821 O O . GLN A 1 108 ? 4.464 4.413 13.905 1.00 94.00 108 GLN A O 1
ATOM 826 N N . GLN A 1 109 ? 2.269 4.044 14.095 1.00 96.19 109 GLN A N 1
ATOM 827 C CA . GLN A 1 109 ? 2.120 3.608 12.707 1.00 96.19 109 GLN A CA 1
ATOM 828 C C . GLN A 1 109 ? 2.280 4.773 11.729 1.00 96.19 109 GLN A C 1
ATOM 830 O O . GLN A 1 109 ? 2.884 4.593 10.678 1.00 96.19 109 GLN A O 1
ATOM 835 N N . LYS A 1 110 ? 1.750 5.957 12.057 1.00 95.31 110 LYS A N 1
ATOM 836 C CA . LYS A 1 110 ? 1.932 7.162 11.235 1.00 95.31 110 LYS A CA 1
ATOM 837 C C . LYS A 1 110 ? 3.400 7.560 11.149 1.00 95.31 110 LYS A C 1
ATOM 839 O O . LYS A 1 110 ? 3.848 7.881 10.055 1.00 95.31 110 LYS A O 1
ATOM 844 N N . GLU A 1 111 ? 4.125 7.479 12.259 1.00 94.88 111 GLU A N 1
ATOM 845 C CA . GLU A 1 111 ? 5.564 7.739 12.306 1.00 94.88 111 GLU A CA 1
ATOM 846 C C . GLU A 1 111 ? 6.328 6.767 11.401 1.00 94.88 111 GLU A C 1
ATOM 848 O O . GLU A 1 111 ? 7.032 7.194 10.493 1.00 94.88 111 GLU A O 1
ATOM 853 N N . ALA A 1 112 ? 6.096 5.458 11.550 1.00 95.94 112 ALA A N 1
ATOM 854 C CA . ALA A 1 112 ? 6.726 4.448 10.698 1.00 95.94 112 ALA A CA 1
ATOM 855 C C . ALA A 1 112 ? 6.403 4.645 9.205 1.00 95.94 112 ALA A C 1
ATOM 857 O O . ALA A 1 112 ? 7.265 4.457 8.349 1.00 95.94 112 ALA A O 1
ATOM 858 N N . ILE A 1 113 ? 5.171 5.055 8.880 1.00 96.69 113 ILE A N 1
ATOM 859 C CA . ILE A 1 113 ? 4.790 5.404 7.506 1.00 96.69 113 ILE A CA 1
ATOM 860 C C . ILE A 1 113 ? 5.554 6.640 7.032 1.00 96.69 113 ILE A C 1
ATOM 862 O O . ILE A 1 113 ? 6.026 6.646 5.902 1.00 96.69 113 ILE A O 1
ATOM 866 N N . SER A 1 114 ? 5.687 7.671 7.867 1.00 95.94 114 SER A N 1
ATOM 867 C CA . SER A 1 114 ? 6.428 8.887 7.521 1.00 95.94 114 SER A CA 1
ATOM 868 C C . SER A 1 114 ? 7.893 8.577 7.218 1.00 95.94 114 SER A C 1
ATOM 870 O O . SER A 1 114 ? 8.373 8.939 6.148 1.00 95.94 114 SER A O 1
ATOM 872 N N . ILE A 1 115 ? 8.557 7.823 8.099 1.00 95.75 115 ILE A N 1
ATOM 873 C CA . ILE A 1 115 ? 9.952 7.396 7.929 1.00 95.75 115 ILE A CA 1
ATOM 874 C C . ILE A 1 115 ? 10.111 6.554 6.659 1.00 95.75 115 ILE A C 1
ATOM 876 O O . ILE A 1 115 ? 11.013 6.801 5.862 1.00 95.75 115 ILE A O 1
ATOM 880 N N . PHE A 1 116 ? 9.221 5.582 6.422 1.00 97.44 116 PHE A N 1
ATOM 881 C CA . PHE A 1 116 ? 9.258 4.780 5.197 1.00 97.44 116 PHE A CA 1
ATOM 882 C C . PHE A 1 116 ? 9.158 5.651 3.938 1.00 97.44 116 PHE A C 1
ATOM 884 O O . PHE A 1 116 ? 9.914 5.443 2.991 1.00 97.44 116 PHE A O 1
ATOM 891 N N . LEU A 1 117 ? 8.223 6.605 3.915 1.00 96.44 117 LEU A N 1
ATOM 892 C CA . LEU A 1 117 ? 8.005 7.465 2.753 1.00 96.44 117 LEU A CA 1
ATOM 893 C C . LEU A 1 117 ? 9.203 8.381 2.496 1.00 96.44 117 LEU A C 1
ATOM 895 O O . LEU A 1 117 ? 9.626 8.474 1.351 1.00 96.44 117 LEU A O 1
ATOM 899 N N . GLU A 1 118 ? 9.770 8.985 3.542 1.00 95.38 118 GLU A N 1
ATOM 900 C CA . GLU A 1 118 ? 10.967 9.828 3.446 1.00 95.38 118 GLU A CA 1
ATOM 901 C C . GLU A 1 118 ? 12.167 9.033 2.915 1.00 95.38 118 GLU A C 1
ATOM 903 O O . GLU A 1 118 ? 12.806 9.430 1.944 1.00 95.38 118 GLU A O 1
ATOM 908 N N . LEU A 1 119 ? 12.442 7.860 3.491 1.00 95.06 119 LEU A N 1
ATOM 909 C CA . LEU A 1 119 ? 13.550 7.015 3.045 1.00 95.06 119 LEU A CA 1
ATOM 910 C C . LEU A 1 119 ? 13.341 6.494 1.617 1.00 95.06 119 LEU A C 1
ATOM 912 O O . LEU A 1 119 ? 14.299 6.415 0.849 1.00 95.06 119 LEU A O 1
ATOM 916 N N . LYS A 1 120 ? 12.100 6.165 1.233 1.00 95.62 120 LYS A N 1
ATOM 917 C CA . LYS A 1 120 ? 11.796 5.723 -0.133 1.00 95.62 120 LYS A CA 1
ATOM 918 C C . LYS A 1 120 ? 11.921 6.864 -1.141 1.00 95.62 120 LYS A C 1
ATOM 920 O O . LYS A 1 120 ? 12.387 6.632 -2.249 1.00 95.62 120 LYS A O 1
ATOM 925 N N . GLU A 1 121 ? 11.532 8.079 -0.771 1.00 95.44 121 GLU A N 1
ATOM 926 C CA . GLU A 1 121 ? 11.721 9.275 -1.595 1.00 95.44 121 GLU A CA 1
ATOM 927 C C . GLU A 1 121 ? 13.211 9.577 -1.809 1.00 95.44 121 GLU A C 1
ATOM 929 O O . GLU A 1 121 ? 13.618 9.897 -2.924 1.00 95.44 121 GLU A O 1
ATOM 934 N N . LEU A 1 122 ? 14.047 9.390 -0.782 1.00 94.00 122 LEU A N 1
ATOM 935 C CA . LEU A 1 122 ? 15.504 9.491 -0.910 1.00 94.00 122 LEU A CA 1
ATOM 936 C C . LEU A 1 122 ? 16.102 8.405 -1.820 1.00 94.00 122 LEU A C 1
ATOM 938 O O . LEU A 1 122 ? 17.055 8.688 -2.531 1.00 94.00 122 LEU A O 1
ATOM 942 N N . GLU A 1 123 ? 15.559 7.183 -1.828 1.00 92.88 123 GLU A N 1
ATOM 943 C CA . GLU A 1 123 ? 16.013 6.093 -2.717 1.00 92.88 123 GLU A CA 1
ATOM 944 C C . GLU A 1 123 ? 15.727 6.380 -4.206 1.00 92.88 123 GLU A C 1
ATOM 946 O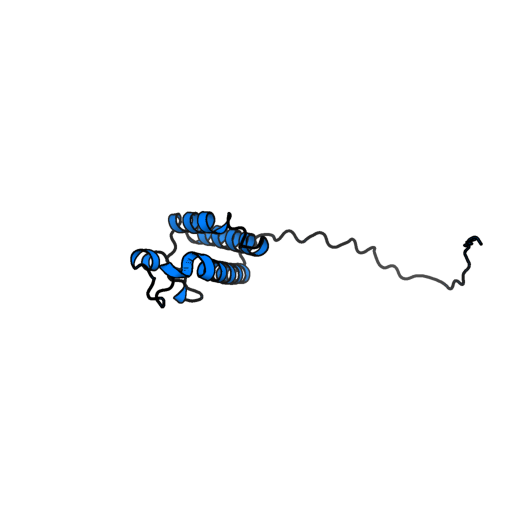 O . GLU A 1 123 ? 16.398 5.839 -5.084 1.00 92.88 123 GLU A O 1
ATOM 951 N N . LEU A 1 124 ? 14.708 7.195 -4.499 1.00 91.94 124 LEU A N 1
ATOM 952 C CA . LEU A 1 124 ? 14.282 7.517 -5.865 1.00 91.94 124 LEU A CA 1
ATOM 953 C C . LEU A 1 124 ? 15.065 8.678 -6.505 1.00 91.94 124 LEU A C 1
ATOM 955 O O . LEU A 1 124 ? 14.956 8.861 -7.720 1.00 91.94 124 LEU A O 1
ATOM 959 N N . ASN A 1 125 ? 15.830 9.438 -5.713 1.00 82.56 125 ASN A N 1
ATOM 960 C CA . ASN A 1 125 ? 16.577 10.636 -6.123 1.00 82.56 125 ASN A CA 1
ATOM 961 C C . ASN A 1 125 ? 18.091 10.391 -6.196 1.00 82.56 125 ASN A C 1
ATOM 963 O O . ASN A 1 125 ? 18.731 10.986 -7.096 1.00 82.56 125 ASN A O 1
#

Foldseek 3Di:
DDDDDDDDDDDDDDDDDDDDDDPPDPPDPPPPPLDLDPVLLLVLLQLLLVQCCVQVVLAQAPPHPSHDPVNVQQFHSPVPSCRCVNHDLVVLVVSLVRAVPDPPQDPVSNVSSVSNSVSVNVVND

Sequence (125 aa):
MALVLFLVHNCVHETATPQMVASESPPEPETIVANSDPESFEECSKITRSVLITHCGSCHQSSLDTHKAGAIVIFDLDKGANWHTDLAEEHLHGIAKRTQNKSTVSEQQKEAISIFLELKELELN